Protein AF-A0AAJ1JCT8-F1 (afdb_monomer)

Structure (mmCIF, N/CA/C/O backbone):
data_AF-A0AAJ1JCT8-F1
#
_entry.id   AF-A0AAJ1JCT8-F1
#
loop_
_atom_site.group_PDB
_atom_site.id
_atom_site.type_symbol
_atom_site.label_atom_id
_atom_site.label_alt_id
_atom_site.label_comp_id
_atom_site.label_asym_id
_atom_site.label_entity_id
_atom_site.label_seq_id
_atom_site.pdbx_PDB_ins_code
_atom_site.Cartn_x
_atom_site.Cartn_y
_atom_site.Cartn_z
_atom_site.occupancy
_atom_site.B_iso_or_equiv
_atom_site.auth_seq_id
_atom_site.auth_comp_id
_atom_site.auth_asym_id
_atom_site.auth_atom_id
_atom_site.pdbx_PDB_model_num
ATOM 1 N N . MET A 1 1 ? -4.165 -21.901 4.826 1.00 46.66 1 MET A N 1
ATOM 2 C CA . MET A 1 1 ? -5.276 -20.930 4.872 1.00 46.66 1 MET A CA 1
ATOM 3 C C . MET A 1 1 ? -4.649 -19.559 4.730 1.00 46.66 1 MET A C 1
ATOM 5 O O . MET A 1 1 ? -3.710 -19.295 5.464 1.00 46.66 1 MET A O 1
ATOM 9 N N . SER A 1 2 ? -5.051 -18.746 3.748 1.00 56.50 2 SER A N 1
ATOM 10 C CA . SER A 1 2 ? -4.668 -17.330 3.781 1.00 56.50 2 SER A CA 1
ATOM 11 C C . SER A 1 2 ? -5.520 -16.717 4.875 1.00 56.50 2 SER A C 1
ATOM 13 O O . SER A 1 2 ? -6.718 -16.534 4.663 1.00 56.50 2 SER A O 1
ATOM 15 N N . ASP A 1 3 ? -4.944 -16.499 6.052 1.00 70.69 3 ASP A N 1
ATOM 16 C CA . ASP A 1 3 ? -5.611 -15.718 7.083 1.00 70.69 3 ASP A CA 1
ATOM 17 C C . ASP A 1 3 ? -5.975 -14.374 6.453 1.00 70.69 3 ASP A C 1
ATOM 19 O O . ASP A 1 3 ? -5.116 -13.642 5.958 1.00 70.69 3 ASP A O 1
ATOM 23 N N . VAL A 1 4 ? -7.275 -14.104 6.337 1.00 76.94 4 VAL A N 1
ATOM 24 C CA . VAL A 1 4 ? -7.754 -12.853 5.752 1.00 76.94 4 VAL A CA 1
ATOM 25 C C . VAL A 1 4 ? -7.359 -11.746 6.720 1.00 76.94 4 VAL A C 1
ATOM 27 O O . VAL A 1 4 ? -7.885 -11.665 7.830 1.00 76.94 4 VAL A O 1
ATOM 30 N N . ILE A 1 5 ? -6.398 -10.917 6.314 1.00 86.44 5 ILE A N 1
ATOM 31 C CA . ILE A 1 5 ? -5.914 -9.810 7.135 1.00 86.44 5 ILE A CA 1
ATOM 32 C C . ILE A 1 5 ? -6.982 -8.721 7.124 1.00 86.44 5 ILE A C 1
ATOM 34 O O . ILE A 1 5 ? -7.293 -8.156 6.078 1.00 86.44 5 ILE A O 1
ATOM 38 N N . ASP A 1 6 ? -7.537 -8.425 8.296 1.00 88.44 6 ASP A N 1
ATOM 39 C CA . ASP A 1 6 ? -8.463 -7.312 8.475 1.00 88.44 6 ASP A CA 1
ATOM 40 C C . ASP A 1 6 ? -7.689 -5.979 8.384 1.00 88.44 6 ASP A C 1
ATOM 42 O O . ASP A 1 6 ? -6.886 -5.679 9.279 1.00 88.44 6 ASP A O 1
ATOM 46 N N . PRO A 1 7 ? -7.924 -5.151 7.347 1.00 90.50 7 PRO A N 1
ATOM 47 C CA . PRO A 1 7 ? -7.202 -3.897 7.159 1.00 90.50 7 PRO A CA 1
ATOM 48 C C . PRO A 1 7 ? -7.496 -2.856 8.247 1.00 90.50 7 PRO A C 1
ATOM 50 O O . PRO A 1 7 ? -6.701 -1.934 8.411 1.00 90.50 7 PRO A O 1
ATOM 53 N N . LYS A 1 8 ? -8.592 -2.985 9.013 1.00 91.06 8 LYS A N 1
ATOM 54 C CA . LYS A 1 8 ? -8.865 -2.101 10.159 1.00 91.06 8 LYS A CA 1
ATOM 55 C C . LYS A 1 8 ? -7.993 -2.453 11.363 1.00 91.06 8 LYS A C 1
ATOM 57 O O . LYS A 1 8 ? -7.540 -1.565 12.079 1.00 91.06 8 LYS A O 1
ATOM 62 N N . LYS A 1 9 ? -7.726 -3.746 11.571 1.00 90.81 9 LYS A N 1
ATOM 63 C CA . LYS A 1 9 ? -6.907 -4.241 12.691 1.00 90.81 9 LYS A CA 1
ATOM 64 C C . LYS A 1 9 ? -5.414 -4.181 12.393 1.00 90.81 9 LYS A C 1
ATOM 66 O O . LYS A 1 9 ? -4.639 -3.855 13.286 1.00 90.81 9 LYS A O 1
ATOM 71 N N . ASN A 1 10 ? -5.012 -4.504 11.162 1.00 92.81 10 ASN A N 1
ATOM 72 C CA . ASN A 1 10 ? -3.611 -4.505 10.749 1.00 92.81 10 ASN A CA 1
ATOM 73 C C . ASN A 1 10 ? -3.428 -3.923 9.330 1.00 92.81 10 ASN A C 1
ATOM 75 O O . ASN A 1 10 ? -3.235 -4.668 8.363 1.00 92.81 10 ASN A O 1
ATOM 79 N N . PRO A 1 11 ? -3.494 -2.586 9.184 1.00 93.56 11 PRO A N 1
ATOM 80 C CA . PRO A 1 11 ? -3.407 -1.915 7.886 1.00 93.56 11 PRO A CA 1
ATOM 81 C C . PRO A 1 11 ? -2.054 -2.110 7.191 1.00 93.56 11 PRO A C 1
ATOM 83 O O . PRO A 1 11 ? -1.995 -2.105 5.964 1.00 93.56 11 PRO A O 1
ATOM 86 N N . GLU A 1 12 ? -0.972 -2.287 7.954 1.00 94.81 12 GLU A N 1
ATOM 87 C CA . GLU A 1 12 ? 0.372 -2.531 7.419 1.00 94.81 12 GLU A CA 1
ATOM 88 C C . GLU A 1 12 ? 0.456 -3.895 6.730 1.00 94.81 12 GLU A C 1
ATOM 90 O O . GLU A 1 12 ? 0.779 -3.963 5.542 1.00 94.81 12 GLU A O 1
ATOM 95 N N . GLN A 1 13 ? 0.092 -4.975 7.431 1.00 94.00 13 GLN A N 1
ATOM 96 C CA . GLN A 1 13 ? 0.112 -6.314 6.838 1.00 94.00 13 GLN A CA 1
ATOM 97 C C . GLN A 1 13 ? -0.876 -6.435 5.675 1.00 94.00 13 GLN A C 1
ATOM 99 O O . GLN A 1 13 ? -0.556 -7.049 4.658 1.00 94.00 13 GLN A O 1
ATOM 104 N N . ALA A 1 14 ? -2.047 -5.799 5.774 1.00 93.69 14 ALA A N 1
ATOM 105 C CA . ALA A 1 14 ? -3.006 -5.771 4.676 1.00 93.69 14 ALA A CA 1
ATOM 106 C C . ALA A 1 14 ? -2.427 -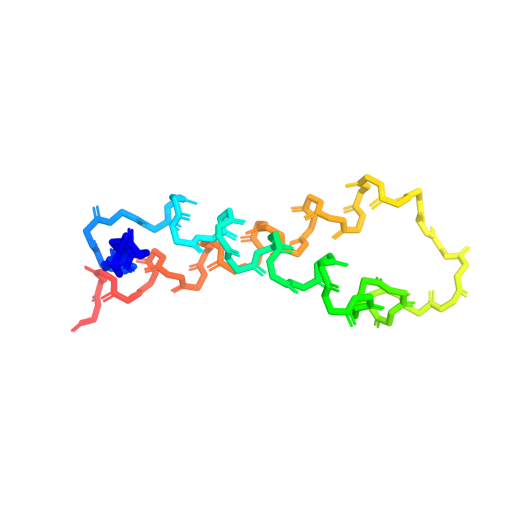5.066 3.437 1.00 93.69 14 ALA A C 1
ATOM 108 O O . ALA A 1 14 ? -2.562 -5.567 2.321 1.00 93.69 14 ALA A O 1
ATOM 109 N N . ALA A 1 15 ? -1.739 -3.933 3.613 1.00 94.56 15 ALA A N 1
ATOM 110 C CA . ALA A 1 15 ? -1.101 -3.220 2.509 1.00 94.56 15 ALA A CA 1
ATOM 111 C C . ALA A 1 15 ? 0.046 -4.024 1.875 1.00 94.56 15 ALA A C 1
ATOM 113 O O . ALA A 1 15 ? 0.161 -4.052 0.648 1.00 94.56 15 ALA A O 1
ATOM 114 N N . GLN A 1 16 ? 0.855 -4.719 2.683 1.00 94.12 16 GLN A N 1
ATOM 115 C CA . GLN A 1 16 ? 1.891 -5.631 2.185 1.00 94.12 16 GLN A CA 1
ATOM 116 C C . GLN A 1 16 ? 1.286 -6.778 1.369 1.00 94.12 16 GLN A C 1
ATOM 118 O O . GLN A 1 16 ? 1.754 -7.052 0.265 1.00 94.12 16 GLN A O 1
ATOM 123 N N . GLN A 1 17 ? 0.214 -7.405 1.862 1.00 93.56 17 GLN A N 1
ATOM 124 C CA . GLN A 1 17 ? -0.455 -8.501 1.162 1.00 93.56 17 GLN A CA 1
ATOM 125 C C . GLN A 1 17 ? -1.011 -8.050 -0.195 1.00 93.56 17 GLN A C 1
ATOM 127 O O . GLN A 1 17 ? -0.807 -8.730 -1.198 1.00 93.56 17 GLN A O 1
ATOM 132 N N . VAL A 1 18 ? -1.651 -6.878 -0.261 1.00 91.88 18 VAL A N 1
ATOM 133 C CA . VAL A 1 18 ? -2.144 -6.321 -1.532 1.00 91.88 18 VAL A CA 1
ATOM 134 C C . VAL A 1 18 ? -0.992 -6.050 -2.501 1.00 91.88 18 VAL A C 1
ATOM 136 O O . VAL A 1 18 ? -1.092 -6.400 -3.675 1.00 91.88 18 VAL A O 1
ATOM 139 N N . LEU A 1 19 ? 0.116 -5.469 -2.030 1.00 91.44 19 LEU A N 1
ATOM 140 C CA . LEU A 1 19 ? 1.288 -5.225 -2.873 1.00 91.44 19 LEU A CA 1
ATOM 141 C C . LEU A 1 19 ? 1.863 -6.530 -3.446 1.00 91.44 19 LEU A C 1
ATOM 143 O O . LEU A 1 19 ? 2.189 -6.585 -4.630 1.00 91.44 19 LEU A O 1
ATOM 147 N N . ILE A 1 20 ? 1.952 -7.582 -2.628 1.00 90.81 20 ILE A N 1
ATOM 148 C CA . ILE A 1 20 ? 2.417 -8.909 -3.052 1.00 90.81 20 ILE A CA 1
ATOM 149 C C . ILE A 1 20 ? 1.509 -9.477 -4.146 1.00 90.81 20 ILE A C 1
ATOM 151 O O . ILE A 1 20 ? 2.014 -9.962 -5.157 1.00 90.81 20 ILE A O 1
ATOM 155 N N . GLU A 1 21 ? 0.187 -9.385 -3.993 1.00 89.75 21 GLU A N 1
ATOM 156 C CA . GLU A 1 21 ? -0.752 -9.859 -5.017 1.00 89.75 21 GLU A CA 1
ATOM 157 C C . GLU A 1 21 ? -0.672 -9.040 -6.313 1.00 89.75 21 GLU A C 1
ATOM 159 O O . GLU A 1 21 ? -0.767 -9.601 -7.403 1.00 89.75 21 GLU A O 1
ATOM 164 N N . LEU A 1 22 ? -0.414 -7.731 -6.232 1.00 87.75 22 LEU A N 1
ATOM 165 C CA . LEU A 1 22 ? -0.172 -6.897 -7.416 1.00 87.75 22 LEU A CA 1
ATOM 166 C C 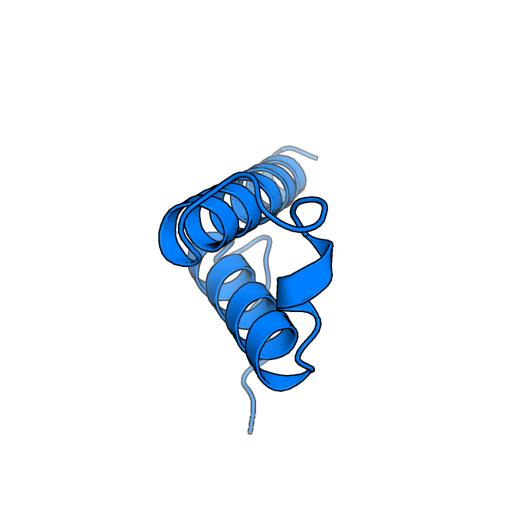. LEU A 1 22 ? 1.111 -7.299 -8.156 1.00 87.75 22 LEU A C 1
ATOM 168 O O . LEU A 1 22 ? 1.112 -7.321 -9.388 1.00 87.75 22 LEU A O 1
ATOM 172 N N . ILE A 1 23 ? 2.178 -7.640 -7.422 1.00 85.00 23 ILE A N 1
ATOM 173 C CA . ILE A 1 23 ? 3.425 -8.179 -7.989 1.00 85.00 23 ILE A CA 1
ATOM 174 C C . ILE A 1 23 ? 3.166 -9.539 -8.644 1.00 85.00 23 ILE A C 1
ATOM 176 O O . ILE A 1 23 ? 3.554 -9.738 -9.791 1.00 85.00 23 ILE A O 1
ATOM 180 N N . ARG A 1 24 ? 2.481 -10.456 -7.948 1.00 83.06 24 ARG A N 1
ATOM 181 C CA . ARG A 1 24 ? 2.142 -11.800 -8.456 1.00 83.06 24 ARG A CA 1
ATOM 182 C C . ARG A 1 24 ? 1.289 -11.752 -9.716 1.00 83.06 24 ARG A C 1
ATOM 184 O O . ARG A 1 24 ? 1.472 -12.572 -10.605 1.00 83.06 24 ARG A O 1
ATOM 191 N N . ALA A 1 25 ? 0.374 -10.792 -9.792 1.00 84.38 25 ALA A N 1
ATOM 192 C CA . ALA A 1 25 ? -0.470 -10.571 -10.958 1.00 84.38 25 ALA A CA 1
ATOM 193 C C . ALA A 1 25 ? 0.252 -9.838 -12.105 1.00 84.38 25 ALA A C 1
ATOM 195 O O . ALA A 1 25 ? -0.405 -9.465 -13.076 1.00 84.38 25 ALA A O 1
ATOM 196 N N . GLU A 1 26 ? 1.554 -9.555 -11.968 1.00 78.94 26 GLU A N 1
ATOM 197 C CA . GLU A 1 26 ? 2.361 -8.767 -12.911 1.00 78.94 26 GLU A CA 1
ATOM 198 C C . GLU A 1 26 ? 1.767 -7.375 -13.208 1.00 78.94 26 GLU A C 1
ATOM 200 O O . GLU A 1 26 ? 2.108 -6.709 -14.185 1.00 78.94 26 GLU A O 1
ATOM 205 N N . LYS A 1 27 ? 0.897 -6.872 -12.320 1.00 73.06 27 LYS A N 1
ATOM 206 C CA . LYS A 1 27 ? 0.229 -5.569 -12.459 1.00 73.06 27 LYS A CA 1
ATOM 207 C C . LYS A 1 27 ? 1.089 -4.403 -11.979 1.00 73.06 27 LYS A C 1
ATOM 209 O O . LYS A 1 27 ? 0.610 -3.273 -11.906 1.00 73.06 27 LYS A O 1
ATOM 214 N N . THR A 1 28 ? 2.362 -4.647 -11.682 1.00 65.62 28 THR A N 1
ATOM 215 C CA . THR A 1 28 ? 3.314 -3.627 -11.227 1.00 65.62 28 THR A CA 1
ATOM 216 C C . THR A 1 28 ? 3.846 -2.743 -12.347 1.00 65.62 28 THR A C 1
ATOM 218 O O . THR A 1 28 ? 4.186 -1.590 -12.092 1.00 65.62 28 THR A O 1
ATOM 221 N N . GLY A 1 29 ? 3.828 -3.225 -13.594 1.00 55.81 29 GLY A N 1
ATOM 222 C CA . GLY A 1 29 ? 4.320 -2.483 -14.761 1.00 55.81 29 GLY A CA 1
ATOM 223 C C . GLY A 1 29 ? 3.484 -1.258 -15.158 1.00 55.81 29 GLY A C 1
ATOM 224 O O . GLY A 1 29 ? 3.977 -0.403 -15.886 1.00 55.81 29 GLY A O 1
ATOM 225 N N . GLY A 1 30 ? 2.237 -1.151 -14.679 1.00 56.19 30 GLY A N 1
ATOM 226 C CA . GLY A 1 30 ? 1.330 -0.033 -14.980 1.00 56.19 30 GLY A CA 1
ATOM 227 C C . GLY A 1 30 ? 1.103 0.946 -13.827 1.00 56.19 30 GLY A C 1
ATOM 228 O O . GLY A 1 30 ? 0.423 1.952 -14.016 1.00 56.19 30 GLY A O 1
ATOM 229 N N . ILE A 1 31 ? 1.641 0.676 -12.630 1.00 59.41 31 ILE A N 1
ATOM 230 C CA . ILE A 1 31 ? 1.365 1.510 -11.445 1.00 59.41 31 ILE A CA 1
ATOM 231 C C . ILE A 1 31 ? 2.045 2.878 -11.579 1.00 59.41 31 ILE A C 1
ATOM 233 O O . ILE A 1 31 ? 1.553 3.877 -11.057 1.00 59.41 31 ILE A O 1
ATOM 237 N N . HIS A 1 32 ? 3.140 2.949 -12.334 1.00 55.81 32 HIS A N 1
ATOM 238 C CA . HIS A 1 32 ? 3.780 4.179 -12.780 1.00 55.81 32 HIS A CA 1
ATOM 239 C C . HIS A 1 32 ? 4.020 4.050 -14.280 1.00 55.81 32 HIS A C 1
ATOM 2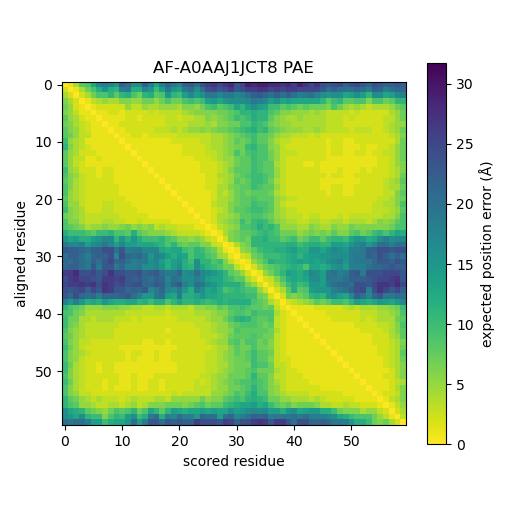41 O O . HIS A 1 32 ? 4.647 3.084 -14.705 1.00 55.81 32 HIS A O 1
ATOM 247 N N . GLY A 1 33 ? 3.481 4.987 -15.070 1.00 50.00 33 GLY A N 1
ATOM 248 C CA . GLY A 1 33 ? 3.590 4.985 -16.530 1.00 50.00 33 GLY A CA 1
ATOM 249 C C . GLY A 1 33 ? 5.001 4.633 -17.008 1.00 50.00 33 GLY A C 1
ATOM 250 O O . GLY A 1 33 ? 5.987 5.035 -16.389 1.00 50.00 33 GLY A O 1
ATOM 251 N N . VAL A 1 34 ? 5.060 3.835 -18.076 1.00 45.09 34 VAL A N 1
ATOM 252 C CA . VAL A 1 34 ? 6.266 3.249 -18.678 1.00 45.09 34 VAL A CA 1
ATOM 253 C C . VAL A 1 34 ? 7.482 4.188 -18.554 1.00 45.09 34 VAL A C 1
ATOM 255 O O . VAL A 1 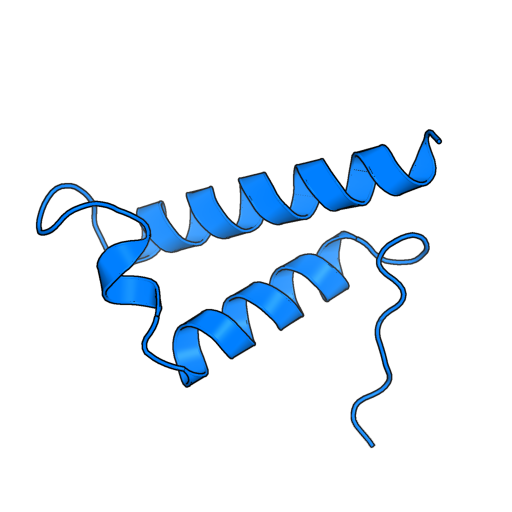34 ? 7.563 5.194 -19.252 1.00 45.09 34 VAL A O 1
ATOM 258 N N . GLY A 1 35 ? 8.429 3.851 -17.666 1.00 49.72 35 GLY A N 1
ATOM 259 C CA . GLY A 1 35 ? 9.815 4.342 -17.732 1.00 49.72 35 GLY A CA 1
ATOM 260 C C . GLY A 1 35 ? 10.315 5.405 -16.737 1.00 49.72 35 GLY A C 1
ATOM 261 O O . GLY A 1 35 ? 11.432 5.867 -16.938 1.00 49.72 35 GLY A O 1
ATOM 262 N N . ILE A 1 36 ? 9.581 5.814 -15.688 1.00 53.41 36 ILE A N 1
ATOM 263 C CA . ILE A 1 36 ? 9.967 7.029 -14.913 1.00 53.41 36 ILE A CA 1
ATOM 264 C C . ILE A 1 36 ? 10.580 6.772 -13.515 1.00 53.41 36 ILE A C 1
ATOM 266 O O . ILE A 1 36 ? 11.251 7.653 -12.982 1.00 53.41 36 ILE A O 1
ATOM 270 N N . LYS A 1 37 ? 10.439 5.585 -12.908 1.00 52.59 37 LYS A N 1
ATOM 271 C CA . LYS A 1 37 ? 11.045 5.282 -11.591 1.00 52.59 37 LYS A CA 1
ATOM 272 C C . LYS A 1 37 ? 11.651 3.889 -11.525 1.00 52.59 37 LYS A C 1
ATOM 274 O O . LYS A 1 37 ? 11.189 2.976 -12.209 1.00 52.59 37 LYS A O 1
ATOM 279 N N . THR A 1 38 ? 12.666 3.715 -10.678 1.00 58.47 38 THR A N 1
ATOM 280 C CA . THR A 1 38 ? 13.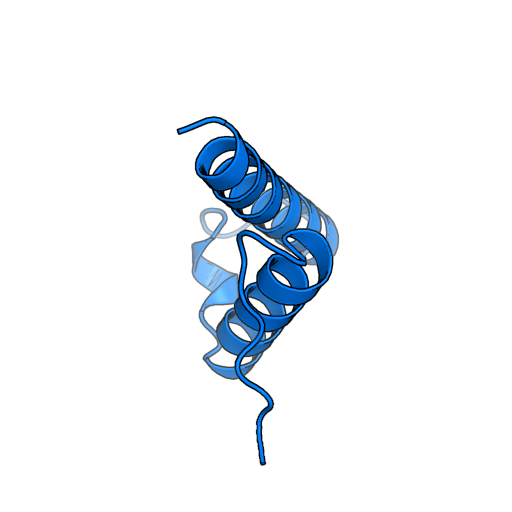178 2.374 -10.363 1.00 58.47 38 THR A CA 1
ATOM 281 C C . THR A 1 38 ? 12.039 1.536 -9.768 1.00 58.47 38 THR A C 1
ATOM 283 O O . THR A 1 38 ? 11.199 2.063 -9.035 1.00 58.47 38 THR A O 1
ATOM 286 N N . ASN A 1 39 ? 11.974 0.241 -10.098 1.00 71.06 39 ASN A N 1
ATOM 287 C CA . ASN A 1 39 ? 10.873 -0.655 -9.702 1.00 71.06 39 ASN A CA 1
ATOM 288 C C . ASN A 1 39 ? 10.555 -0.544 -8.189 1.00 71.06 39 ASN A C 1
ATOM 290 O O . ASN A 1 39 ? 9.399 -0.466 -7.785 1.00 71.06 39 ASN A O 1
ATOM 294 N N . THR A 1 40 ? 11.585 -0.385 -7.355 1.00 80.44 40 THR A N 1
ATOM 295 C CA . THR A 1 40 ? 11.468 -0.213 -5.900 1.00 80.44 40 THR A CA 1
ATOM 296 C C . THR A 1 40 ? 10.698 1.041 -5.471 1.00 80.44 40 THR A C 1
ATOM 298 O O . THR A 1 40 ? 9.864 0.963 -4.573 1.00 80.44 40 THR A O 1
ATOM 301 N N . GLU A 1 41 ? 10.929 2.202 -6.088 1.00 83.12 41 GLU A N 1
ATOM 302 C CA . GLU A 1 41 ? 10.248 3.446 -5.691 1.00 83.12 41 GLU A CA 1
ATOM 303 C C . GLU A 1 41 ? 8.757 3.417 -6.036 1.00 83.12 41 GLU A C 1
ATOM 305 O O . GLU A 1 41 ? 7.936 3.939 -5.280 1.00 83.12 41 GLU A O 1
ATOM 310 N N . ALA A 1 42 ? 8.399 2.788 -7.159 1.00 80.62 42 ALA A N 1
ATOM 311 C CA . ALA A 1 42 ? 7.006 2.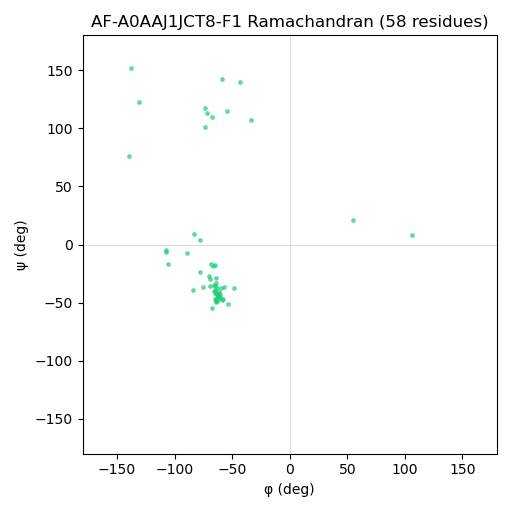590 -7.547 1.00 80.62 42 ALA A CA 1
ATOM 312 C C . ALA A 1 42 ? 6.283 1.663 -6.556 1.00 80.62 42 ALA A C 1
ATOM 314 O O . ALA A 1 42 ? 5.161 1.955 -6.137 1.00 80.62 42 ALA A O 1
ATOM 315 N N . LEU A 1 43 ? 6.947 0.589 -6.116 1.00 85.62 43 LEU A N 1
ATOM 316 C CA . LEU A 1 43 ? 6.420 -0.319 -5.094 1.00 85.62 43 LEU A CA 1
ATOM 317 C C . LEU A 1 43 ? 6.252 0.379 -3.737 1.00 85.62 43 LEU A C 1
ATOM 319 O O . LEU A 1 43 ? 5.211 0.225 -3.099 1.00 85.62 43 LEU A O 1
ATOM 323 N N . LEU A 1 44 ? 7.226 1.195 -3.320 1.00 90.00 44 LEU A N 1
ATOM 324 C CA . LEU A 1 44 ? 7.142 1.986 -2.086 1.00 90.00 44 LEU A CA 1
ATOM 325 C C . LEU A 1 44 ? 6.000 3.005 -2.132 1.00 90.00 44 LEU A C 1
ATOM 327 O O . LEU A 1 44 ? 5.274 3.170 -1.148 1.00 90.00 44 LEU A O 1
ATOM 331 N N . TYR A 1 45 ? 5.810 3.670 -3.273 1.00 88.88 45 TYR A N 1
ATOM 332 C CA . TYR A 1 45 ? 4.692 4.586 -3.468 1.00 88.88 45 TYR A CA 1
ATOM 333 C C . TYR A 1 45 ? 3.348 3.854 -3.378 1.00 88.88 45 TYR A C 1
ATOM 335 O O . TYR A 1 45 ? 2.468 4.279 -2.627 1.00 88.88 45 TYR A O 1
ATOM 343 N N . ALA A 1 46 ? 3.202 2.732 -4.091 1.00 89.12 46 ALA A N 1
ATOM 344 C CA . ALA A 1 46 ? 1.986 1.923 -4.082 1.00 89.12 46 ALA A CA 1
ATOM 345 C C . ALA A 1 46 ? 1.648 1.433 -2.668 1.00 89.12 46 ALA A C 1
ATOM 347 O O . ALA A 1 46 ? 0.527 1.629 -2.197 1.00 89.12 46 ALA A O 1
ATOM 348 N N . TYR A 1 47 ? 2.637 0.882 -1.959 1.00 93.75 47 TYR A N 1
ATOM 349 C CA . TYR A 1 47 ? 2.502 0.486 -0.561 1.00 93.75 47 TYR A CA 1
ATOM 350 C C . TYR A 1 47 ? 2.001 1.639 0.311 1.00 93.75 47 TYR A C 1
ATOM 352 O O . TYR A 1 47 ? 1.004 1.502 1.018 1.00 93.75 47 TYR A O 1
ATOM 360 N N . THR A 1 48 ? 2.659 2.798 0.220 1.00 94.19 48 THR A N 1
ATOM 361 C CA . THR A 1 48 ? 2.330 3.976 1.031 1.00 94.19 48 THR A CA 1
ATOM 362 C C . THR A 1 48 ? 0.904 4.457 0.762 1.00 94.19 48 THR A C 1
ATOM 364 O O . THR A 1 48 ? 0.178 4.803 1.696 1.00 94.19 48 THR A O 1
ATOM 367 N N . ALA A 1 49 ? 0.468 4.450 -0.501 1.00 93.25 49 ALA A N 1
ATOM 368 C CA . ALA A 1 49 ? -0.887 4.830 -0.884 1.00 93.25 49 ALA A CA 1
ATOM 369 C C . ALA A 1 49 ? -1.943 3.875 -0.297 1.00 93.25 49 ALA A C 1
ATOM 371 O O . ALA A 1 49 ? -2.917 4.333 0.306 1.00 93.25 49 ALA A O 1
ATOM 372 N N . ILE A 1 50 ? -1.727 2.561 -0.415 1.00 94.06 50 ILE A N 1
ATOM 373 C CA . ILE A 1 50 ? -2.636 1.525 0.101 1.00 94.06 50 ILE A CA 1
ATOM 374 C C . ILE A 1 50 ? -2.697 1.576 1.633 1.00 94.06 50 ILE A C 1
ATOM 376 O O . ILE A 1 50 ? -3.780 1.609 2.217 1.00 94.06 50 ILE A O 1
ATOM 380 N N . TYR A 1 51 ? -1.542 1.660 2.293 1.00 95.81 51 TYR A N 1
ATOM 381 C CA . TYR A 1 51 ? -1.449 1.761 3.747 1.00 95.81 51 TYR A CA 1
ATOM 382 C C . TYR A 1 51 ? -2.202 2.983 4.287 1.00 95.81 51 TYR A C 1
ATOM 384 O O . TYR A 1 51 ? -3.012 2.869 5.209 1.00 95.81 51 TYR A O 1
ATOM 392 N N . ASN A 1 52 ? -2.002 4.154 3.674 1.00 95.06 52 ASN A N 1
ATOM 393 C CA . ASN A 1 52 ? -2.703 5.373 4.071 1.00 95.06 52 ASN A CA 1
ATOM 394 C C . ASN A 1 52 ? -4.217 5.279 3.844 1.00 95.06 52 ASN A C 1
ATOM 396 O O . ASN A 1 52 ? -4.982 5.852 4.621 1.00 95.06 52 ASN A O 1
ATOM 400 N N . HIS A 1 53 ? -4.663 4.565 2.807 1.00 94.00 53 HIS A N 1
ATOM 401 C CA . HIS A 1 53 ? -6.080 4.283 2.603 1.00 94.00 53 HIS A CA 1
ATOM 402 C C . HIS A 1 53 ? -6.643 3.424 3.746 1.00 94.00 53 HIS A C 1
ATOM 404 O O . HIS A 1 53 ? -7.630 3.814 4.368 1.00 94.00 53 HIS A O 1
ATOM 410 N N . PHE A 1 54 ? -5.980 2.321 4.102 1.00 94.62 54 PHE A N 1
ATOM 411 C CA . PHE A 1 54 ? -6.433 1.452 5.193 1.00 94.62 54 PHE A CA 1
ATOM 412 C C . PHE A 1 54 ? -6.394 2.125 6.564 1.00 94.62 54 PHE A C 1
ATOM 414 O O . P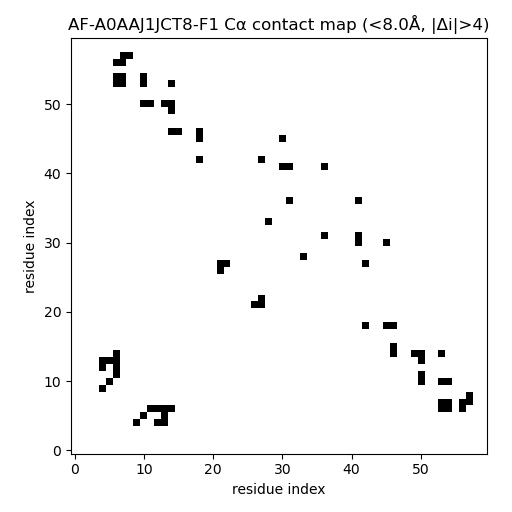HE A 1 5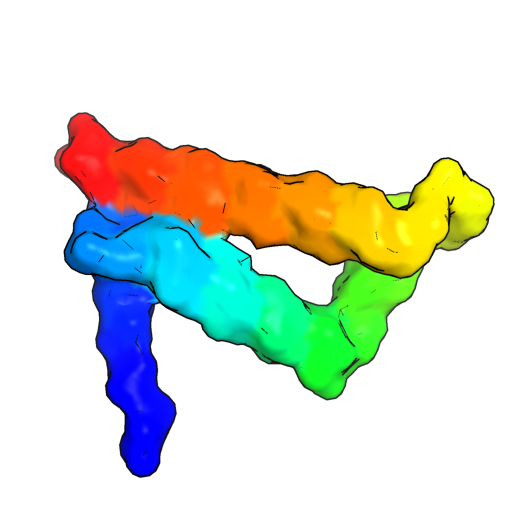4 ? -7.330 1.962 7.343 1.00 94.62 54 PHE A O 1
ATOM 421 N N . LYS A 1 55 ? -5.404 2.980 6.841 1.00 92.19 55 LYS A N 1
ATOM 422 C CA . LYS A 1 55 ? -5.406 3.794 8.065 1.00 92.19 55 LYS A CA 1
ATOM 423 C C . LYS A 1 55 ? -6.655 4.664 8.205 1.00 92.19 55 LYS A C 1
ATOM 425 O O . LYS A 1 55 ? -7.144 4.834 9.317 1.00 92.19 55 LYS A O 1
ATOM 430 N N . LYS A 1 56 ? -7.176 5.212 7.102 1.00 92.00 56 LYS A N 1
ATOM 431 C CA . LYS A 1 56 ? -8.396 6.036 7.124 1.00 92.00 56 LYS A CA 1
ATOM 432 C C . LYS A 1 56 ? -9.647 5.214 7.434 1.00 92.00 56 LYS A C 1
ATOM 434 O O . LYS A 1 56 ? -10.545 5.741 8.077 1.00 92.00 56 LYS A O 1
ATOM 439 N N . LEU A 1 57 ? -9.680 3.927 7.072 1.00 84.62 57 LEU A N 1
ATOM 440 C CA . LEU A 1 57 ? -10.786 3.020 7.420 1.00 84.62 57 LEU A CA 1
ATOM 441 C C . LEU A 1 57 ? -10.922 2.775 8.927 1.00 84.62 57 LEU A C 1
ATOM 443 O O . LEU A 1 57 ? -11.958 2.281 9.363 1.00 84.62 57 LEU A O 1
ATOM 447 N N . ASN A 1 58 ? -9.880 3.080 9.703 1.00 69.69 58 ASN A N 1
ATOM 448 C CA . ASN A 1 58 ? -9.893 2.963 11.158 1.00 69.69 58 ASN A CA 1
ATOM 449 C C . ASN A 1 58 ? -10.391 4.243 11.857 1.00 69.69 58 ASN A C 1
ATOM 451 O O . ASN A 1 58 ? -10.539 4.261 13.074 1.00 69.69 58 ASN A O 1
ATOM 455 N N . ILE A 1 59 ? -10.601 5.323 11.097 1.00 60.56 59 ILE A N 1
ATOM 456 C CA . ILE A 1 59 ? -11.048 6.636 11.589 1.00 60.56 59 ILE A CA 1
ATOM 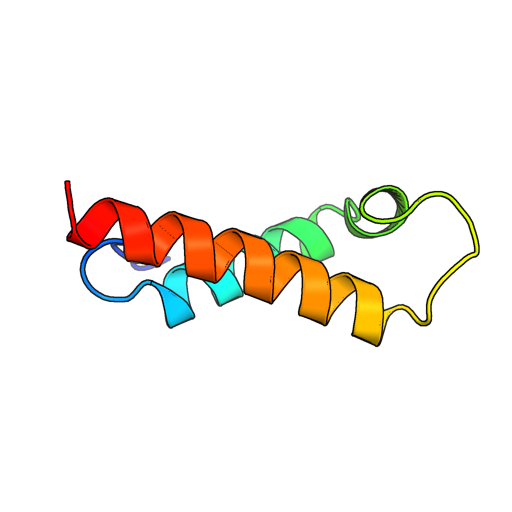457 C C . ILE A 1 59 ? -12.519 6.900 11.176 1.00 60.56 59 ILE A C 1
ATOM 459 O O . ILE A 1 59 ? -13.109 7.886 11.604 1.00 60.56 59 ILE A O 1
ATOM 463 N N . SER A 1 60 ? -13.127 6.022 10.362 1.00 51.03 60 SER A N 1
ATOM 464 C CA . SER A 1 60 ? -14.544 6.048 9.939 1.00 51.03 60 SER A CA 1
ATOM 465 C C . SER A 1 60 ? -15.321 4.860 10.492 1.00 51.03 60 SER A C 1
ATOM 467 O O . SER A 1 60 ? -16.486 5.078 10.877 1.00 51.03 60 SER A O 1
#

Radius of gyration: 12.52 Å; Cα contacts (8 Å, |Δi|>4): 40; chains: 1; bounding box: 28×28×31 Å

Foldseek 3Di:
DPPPDDLLVPVLVNLVVVLVVCVVVVVLCPLDDPDDDDSVVSSVVSSVVSSVVSPVVNVD

Sequence (60 aa):
MSDVIDPKKNPEQAAQQVLIELIRAEKTGGIHGVGIKTNTEALLYAYTAIYNHFKKLNIS

pLDDT: mean 79.68, std 16.02, range [45.09, 95.81]

Mean predicted aligned error: 7.29 Å

Secondary structure (DSSP, 8-state):
------TTT-HHHHHHHHHHHHHHTTGGGGSS-TTSS-HHHHHHHHHHHHHHHHHHHTT-

Nearest PDB structures (foldseek):
  8e73-assembly1_H  TM=3.952E-01  e=4.960E+00  Vigna radiata

Solvent-accessible surface area (backbone atoms only — not comparable to full-atom values): 3553 Å² total; per-residue (Å²): 129,83,78,80,65,51,35,66,84,38,24,64,63,31,22,52,52,53,48,50,52,35,53,75,66,62,54,58,67,67,78,52,66,86,86,80,67,60,73,66,59,51,51,53,49,52,37,52,54,46,25,57,53,29,54,50,60,62,77,109

Organism: Xenorhabdus bovienii (NCBI:txid40576)